Protein AF-A0A161M4D1-F1 (afdb_monomer)

Solvent-accessible surface area (backbone atoms only — not comparable to full-atom values): 10020 Å² total; per-residue (Å²): 112,70,71,62,49,50,63,43,51,52,50,51,54,54,54,71,72,65,72,73,47,71,66,56,51,52,47,50,46,41,59,62,63,59,26,77,65,54,52,56,52,66,80,66,47,68,62,57,56,53,51,36,49,51,47,60,75,40,19,75,87,47,66,46,77,86,70,53,65,68,54,55,55,49,22,67,76,39,44,80,79,20,66,66,41,29,48,51,47,39,41,74,69,45,59,76,88,53,36,88,50,47,93,80,46,84,66,44,51,58,70,55,43,49,52,52,49,39,56,52,46,46,53,50,52,56,48,43,72,72,64,76,41,51,68,61,44,24,77,74,70,70,45,63,62,63,50,48,77,75,66,42,99,57,67,61,60,80,84,42,59,78,78,73,56,73,96,66,134

Foldseek 3Di:
DVVVVVVVVVVVVVVVVPPPPPVNVVVVCCCQVVVVQLVVQLVPDPVLVVVLVVCQVCCVQLVHDRDDSVLSSVCLSCVQPRPPNQSSLQSVQDDSVCSVCSVVDDGDHLVRSLVSVLVVVVVLLVVCVVPVDLVVSCVPPVDHSCCCVFCHNDRPSVPDGSSPDRPHD

pLDDT: mean 82.2, std 15.88, range [48.28, 97.5]

Organism: Triatoma infestans (NCBI:txid30076)

Secondary structure (DSSP, 8-state):
-HHHHHHHHHHHHHHHTS---HHHHHHHHIIIII-TTHHHHHTT-THHHHHHHHHHHHTTTTT-----HHHHHHHHHSTTT-HHHHHHHHHHHS-HHHHTTGGGSPPPPHHHHHHHHHHHHHHHHHHHHHH--HHHHHHHH---TTHHHHH-SS-GGGTS-GGGS-S--

InterPro domains:
  IPR040214 Uncharacterized bromodomain-containing protein 10 [PTHR31095] (21-166)
  IPR056522 Uncharacterized bromodomain-containing protein 10, helical domain [PF23450] (47-168)

Nearest PDB structures (foldseek):
  4wyv-assembly1_G  TM=1.687E-01  e=9.896E+00  Homo sapiens

Sequence (169 aa):
KILQNLGKKERDEYAVLGDISEEELLKWENDVLTGKHVKKQINVIGELADIGFFIKLTHQVLCVKQVTQYEIERMLLMPKESTTLATLMTAFLCPTAMRGSLYLKPLMTYEVWAAILCRKLESWYNAYLKLQNKIQIFLKYGIEPYFWDFVGDQNPLLTSEFHTLPLVK

Mean predicted aligned error: 10.83 Å

Radius of gyration: 19.96 Å; Cα contacts (8 Å, |Δi|>4): 119; chains: 1; bounding box: 59×42×46 Å

Structure (mmCIF, N/CA/C/O backbone):
data_AF-A0A161M4D1-F1
#
_entry.id   AF-A0A161M4D1-F1
#
loop_
_atom_site.group_PDB
_atom_site.id
_atom_site.type_symbol
_atom_site.label_atom_id
_atom_site.label_alt_id
_atom_site.label_comp_id
_atom_site.label_asym_id
_atom_site.label_entity_id
_atom_site.label_seq_id
_atom_site.pdbx_PDB_ins_code
_atom_site.Cartn_x
_atom_site.Cartn_y
_atom_site.Cartn_z
_atom_site.occupancy
_atom_site.B_iso_or_equiv
_atom_site.auth_seq_id
_atom_site.auth_comp_id
_atom_site.auth_asym_id
_atom_site.auth_atom_id
_atom_site.pdbx_PDB_model_num
ATOM 1 N N . LYS A 1 1 ? 43.301 7.885 -24.727 1.00 51.69 1 LYS A N 1
ATOM 2 C CA . LYS A 1 1 ? 43.369 7.061 -23.491 1.00 51.69 1 LYS A CA 1
ATOM 3 C C . LYS A 1 1 ? 42.069 7.110 -22.679 1.00 51.69 1 LYS A C 1
ATOM 5 O O . LYS A 1 1 ? 41.526 6.051 -22.428 1.00 51.69 1 LYS A O 1
ATOM 10 N N . ILE A 1 2 ? 41.507 8.282 -22.353 1.00 51.94 2 ILE A N 1
ATOM 11 C CA . ILE A 1 2 ? 40.258 8.390 -21.558 1.00 51.94 2 ILE A CA 1
ATOM 12 C C . ILE A 1 2 ? 39.028 7.807 -22.292 1.00 51.94 2 ILE A C 1
ATOM 14 O O . ILE A 1 2 ? 38.296 7.009 -21.720 1.00 51.94 2 ILE A O 1
ATOM 18 N N . LEU A 1 3 ? 38.865 8.097 -23.588 1.00 51.62 3 LEU A N 1
ATOM 19 C CA . LEU A 1 3 ? 37.745 7.591 -24.406 1.00 51.62 3 LEU A CA 1
ATOM 20 C C . LEU A 1 3 ? 37.759 6.062 -24.622 1.00 51.62 3 LEU A C 1
ATOM 22 O O . LEU A 1 3 ? 36.709 5.438 -24.709 1.00 51.62 3 LEU A O 1
ATOM 26 N N . GLN A 1 4 ? 38.941 5.437 -24.654 1.00 54.03 4 GLN A N 1
ATOM 27 C CA . GLN A 1 4 ? 39.071 3.974 -24.747 1.00 54.03 4 GLN A CA 1
ATOM 28 C C . GLN A 1 4 ? 38.727 3.268 -23.430 1.00 54.03 4 GLN A C 1
ATOM 30 O O . GLN A 1 4 ? 38.290 2.121 -23.455 1.00 54.03 4 GLN A O 1
ATOM 35 N N . ASN A 1 5 ? 38.907 3.950 -22.296 1.00 51.75 5 ASN A N 1
ATOM 36 C CA . ASN A 1 5 ? 38.563 3.420 -20.980 1.00 51.75 5 ASN A CA 1
ATOM 37 C C . ASN A 1 5 ? 37.055 3.530 -20.704 1.00 51.75 5 ASN A C 1
ATOM 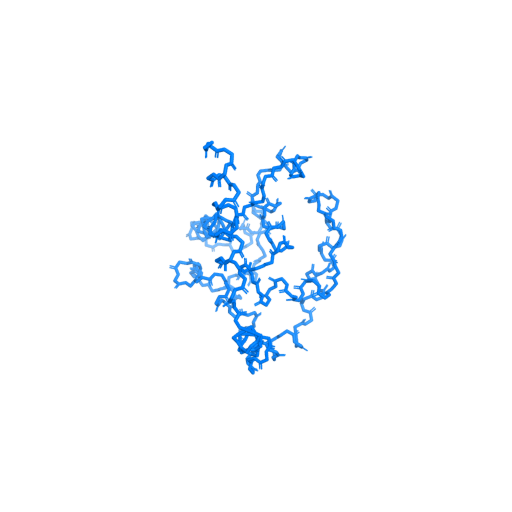39 O O . ASN A 1 5 ? 36.499 2.627 -20.092 1.00 51.75 5 ASN A O 1
ATOM 43 N N . LEU A 1 6 ? 36.387 4.572 -21.216 1.00 50.50 6 LEU A N 1
ATOM 44 C CA . LEU A 1 6 ? 34.923 4.707 -21.176 1.00 50.50 6 LEU A CA 1
ATOM 45 C C . LEU A 1 6 ? 34.230 3.597 -21.980 1.00 50.50 6 LEU A C 1
ATOM 47 O O . LEU A 1 6 ? 33.401 2.884 -21.432 1.00 50.50 6 LEU A O 1
ATOM 51 N N . GLY A 1 7 ? 34.665 3.345 -23.220 1.00 50.72 7 GLY A N 1
ATOM 52 C CA . GLY A 1 7 ? 34.111 2.261 -24.045 1.00 50.72 7 GLY A CA 1
ATOM 53 C C . GLY A 1 7 ? 34.529 0.840 -23.631 1.00 50.72 7 GLY A C 1
ATOM 54 O O . GLY A 1 7 ? 34.052 -0.130 -24.221 1.00 50.72 7 GLY A O 1
ATOM 55 N N . LYS A 1 8 ? 35.455 0.689 -22.675 1.00 54.91 8 LYS A N 1
ATOM 56 C CA . LYS A 1 8 ? 35.714 -0.586 -21.982 1.00 54.91 8 LYS A CA 1
ATOM 57 C C . LYS A 1 8 ? 34.790 -0.735 -20.781 1.00 54.91 8 LYS A C 1
ATOM 59 O O . LYS A 1 8 ? 34.134 -1.754 -20.675 1.00 54.91 8 LYS A O 1
ATOM 64 N N . LYS A 1 9 ? 34.649 0.317 -19.972 1.00 52.41 9 LYS A N 1
ATOM 65 C CA . LYS A 1 9 ? 33.753 0.333 -18.814 1.00 52.41 9 LYS A CA 1
ATOM 66 C C . LYS A 1 9 ? 32.280 0.144 -19.195 1.00 52.41 9 LYS A C 1
ATOM 68 O O . LYS A 1 9 ? 31.600 -0.619 -18.533 1.00 52.41 9 LYS A O 1
ATOM 73 N N . GLU A 1 10 ? 31.820 0.750 -20.292 1.00 50.94 10 GLU A N 1
ATOM 74 C CA . GLU A 1 10 ? 30.469 0.511 -20.821 1.00 50.94 10 GLU A CA 1
ATOM 75 C C . GLU A 1 10 ? 30.307 -0.939 -21.303 1.00 50.94 10 GLU A C 1
ATOM 77 O O . GLU A 1 10 ? 29.317 -1.580 -20.983 1.00 50.94 10 GLU A O 1
ATOM 82 N N . ARG A 1 11 ? 31.295 -1.508 -22.009 1.00 50.94 11 ARG A N 1
ATOM 83 C CA . ARG A 1 11 ? 31.253 -2.921 -22.433 1.00 50.94 11 ARG A CA 1
ATOM 84 C C . ARG A 1 11 ? 31.285 -3.900 -21.262 1.00 50.94 11 ARG A C 1
ATOM 86 O O . ARG A 1 11 ? 30.601 -4.913 -21.327 1.00 50.94 11 ARG A O 1
ATOM 93 N N . ASP A 1 12 ? 32.038 -3.583 -20.217 1.00 52.81 12 ASP A N 1
ATOM 94 C CA . ASP A 1 12 ? 32.114 -4.386 -19.001 1.00 52.81 12 ASP A CA 1
ATOM 95 C C . ASP A 1 12 ? 30.812 -4.258 -18.179 1.00 52.81 12 ASP A C 1
ATOM 97 O O . ASP A 1 12 ? 30.324 -5.254 -17.659 1.00 52.81 12 ASP A O 1
ATOM 101 N N . GLU A 1 13 ? 30.174 -3.079 -18.132 1.00 48.62 13 GLU A N 1
ATOM 102 C CA . GLU A 1 13 ? 28.852 -2.883 -17.504 1.00 48.62 13 GLU A CA 1
ATOM 103 C C . GLU A 1 13 ? 27.721 -3.598 -18.273 1.00 48.62 13 GLU A C 1
ATOM 105 O O . GLU A 1 13 ? 26.861 -4.215 -17.647 1.00 48.62 13 GLU A O 1
ATOM 110 N N . TYR A 1 14 ? 27.744 -3.605 -19.613 1.00 49.41 14 TYR A N 1
ATOM 111 C CA . TYR A 1 14 ? 26.800 -4.391 -20.426 1.00 49.41 14 TYR A CA 1
ATOM 112 C C . TYR A 1 14 ? 27.059 -5.905 -20.350 1.00 49.41 14 TYR A C 1
ATOM 114 O O . TYR A 1 14 ? 26.109 -6.681 -20.422 1.00 49.41 14 TYR A O 1
ATOM 122 N N . ALA A 1 15 ? 28.311 -6.341 -20.173 1.00 48.28 15 ALA A N 1
ATOM 123 C CA . ALA A 1 15 ? 28.644 -7.754 -19.982 1.00 48.28 15 ALA A CA 1
ATOM 124 C C . ALA A 1 15 ? 28.172 -8.285 -18.616 1.00 48.28 15 ALA A C 1
ATOM 126 O O . ALA A 1 15 ? 27.735 -9.426 -18.523 1.00 48.28 15 ALA A O 1
ATOM 127 N N . VAL A 1 16 ? 28.194 -7.452 -17.569 1.00 49.66 16 VAL A N 1
ATOM 128 C CA . VAL A 1 16 ? 27.713 -7.819 -16.222 1.00 49.66 16 VAL A CA 1
ATOM 129 C C . VAL A 1 16 ? 26.179 -7.900 -16.146 1.00 49.66 16 VAL A C 1
ATOM 131 O O . VAL A 1 16 ? 25.645 -8.610 -15.300 1.00 49.66 16 VAL A O 1
ATOM 134 N N . LEU A 1 17 ? 25.458 -7.226 -17.047 1.00 49.25 17 LEU A N 1
ATOM 135 C CA . LEU A 1 17 ? 23.991 -7.278 -17.135 1.00 49.25 17 LEU A CA 1
ATOM 136 C C . LEU A 1 17 ? 23.461 -8.403 -18.045 1.00 49.25 17 LEU A C 1
ATOM 138 O O . LEU A 1 17 ? 22.250 -8.603 -18.109 1.00 49.25 17 LEU A O 1
ATOM 142 N N . GLY A 1 18 ? 24.339 -9.107 -18.767 1.00 51.78 18 GLY A N 1
ATOM 143 C CA . GLY A 1 18 ? 23.965 -9.980 -19.883 1.00 51.78 18 GLY A CA 1
ATOM 144 C C . GLY A 1 18 ? 23.971 -11.486 -19.621 1.00 51.78 18 GLY A C 1
ATOM 145 O O . GLY A 1 18 ? 23.645 -12.220 -20.545 1.00 51.78 18 GLY A O 1
ATOM 146 N N . ASP A 1 19 ? 24.326 -11.954 -18.423 1.00 54.38 19 ASP A N 1
ATOM 147 C CA . ASP A 1 19 ? 24.603 -13.384 -18.189 1.00 54.38 19 ASP A CA 1
ATOM 148 C C . ASP A 1 19 ? 23.723 -13.999 -17.089 1.00 54.38 19 ASP A C 1
ATOM 150 O O . ASP A 1 19 ? 24.158 -14.844 -16.311 1.00 54.38 19 ASP A O 1
ATOM 154 N N . ILE A 1 20 ? 22.454 -13.582 -17.015 1.00 60.28 20 ILE A N 1
ATOM 155 C CA . ILE A 1 20 ? 21.437 -14.451 -16.412 1.00 60.28 20 ILE A CA 1
ATOM 156 C C . ILE A 1 20 ? 21.125 -15.492 -17.478 1.00 60.28 20 ILE A C 1
ATOM 158 O O . ILE A 1 20 ? 20.567 -15.157 -18.527 1.00 60.28 20 ILE A O 1
ATOM 162 N N . SER A 1 21 ? 21.526 -16.738 -17.235 1.00 73.12 21 SER A N 1
ATOM 163 C CA . SER A 1 21 ? 21.250 -17.819 -18.177 1.00 73.12 21 SER A CA 1
ATOM 164 C C . SER A 1 21 ? 19.741 -17.921 -18.422 1.00 73.12 21 SER A C 1
ATOM 166 O O . SER A 1 21 ? 18.935 -17.737 -17.508 1.00 73.12 21 SER A O 1
ATOM 168 N N . GLU A 1 22 ? 19.334 -18.214 -19.658 1.00 71.12 22 GLU A N 1
ATOM 169 C CA . GLU A 1 22 ? 17.917 -18.396 -20.007 1.00 71.12 22 GLU A CA 1
ATOM 170 C C . GLU A 1 22 ? 17.250 -19.438 -19.087 1.00 71.12 22 GLU A C 1
ATOM 172 O O . GLU A 1 22 ? 16.096 -19.286 -18.700 1.00 71.12 22 GLU A O 1
ATOM 177 N N . GLU A 1 23 ? 18.020 -20.433 -18.637 1.00 74.19 23 GLU A N 1
ATOM 178 C CA . GLU A 1 23 ? 17.616 -21.429 -17.644 1.00 74.19 23 GLU A CA 1
ATOM 179 C C . GLU A 1 23 ? 17.381 -20.847 -16.241 1.00 74.19 23 GLU A C 1
ATOM 181 O O . GLU A 1 23 ? 16.412 -21.226 -15.584 1.00 74.19 23 GLU A O 1
ATOM 186 N N . GLU A 1 24 ? 18.215 -19.920 -15.764 1.00 77.50 24 GLU A N 1
ATOM 187 C CA . GLU A 1 24 ? 17.997 -19.225 -14.487 1.00 77.50 24 GLU A CA 1
ATOM 188 C C . GLU A 1 24 ? 16.811 -18.268 -14.551 1.00 77.50 24 GLU A C 1
ATOM 190 O O . GLU A 1 24 ? 16.044 -18.192 -13.589 1.00 77.50 24 GLU A O 1
ATOM 195 N N . LEU A 1 25 ? 16.619 -17.588 -15.684 1.00 74.75 25 LEU A N 1
ATOM 196 C CA . LEU A 1 25 ? 15.457 -16.733 -15.907 1.00 74.75 25 LEU A CA 1
ATOM 197 C C . LEU A 1 25 ? 14.170 -17.564 -15.934 1.00 74.75 25 LEU A C 1
ATOM 199 O O . LEU A 1 25 ? 13.222 -17.231 -15.230 1.00 74.75 25 LEU A O 1
ATOM 203 N N . LEU A 1 26 ? 14.162 -18.680 -16.670 1.00 73.62 26 LEU A N 1
ATOM 204 C CA . LEU A 1 26 ? 13.046 -19.629 -16.718 1.00 73.62 26 LEU A CA 1
ATOM 205 C C . LEU A 1 26 ? 12.778 -20.261 -15.353 1.00 73.62 26 LEU A C 1
ATOM 207 O O . LEU A 1 26 ? 11.622 -20.459 -14.987 1.00 73.62 26 LEU A O 1
ATOM 211 N N . LYS A 1 27 ? 13.822 -20.576 -14.582 1.00 78.06 27 LYS A N 1
ATOM 212 C CA . LYS A 1 27 ? 13.686 -21.119 -13.227 1.00 78.06 27 LYS A CA 1
ATOM 213 C C . LYS A 1 27 ? 13.080 -20.092 -12.279 1.00 78.06 27 LYS A C 1
ATOM 215 O O . LYS A 1 27 ? 12.132 -20.420 -11.575 1.00 78.06 27 LYS A O 1
ATOM 220 N N . TRP A 1 28 ? 13.577 -18.857 -12.300 1.00 74.88 28 TRP A N 1
ATOM 221 C CA . TRP A 1 28 ? 12.993 -17.755 -11.541 1.00 74.88 28 TRP A CA 1
ATOM 222 C C . TRP A 1 28 ? 11.540 -17.503 -11.956 1.00 74.88 28 TRP A C 1
ATOM 224 O O . TRP A 1 28 ? 10.668 -17.386 -11.099 1.00 74.88 28 TRP A O 1
ATOM 234 N N . GLU A 1 29 ? 11.252 -17.493 -13.259 1.00 69.25 29 GLU A N 1
ATOM 235 C CA . GLU A 1 29 ? 9.902 -17.310 -13.791 1.00 69.25 29 GLU A CA 1
ATOM 236 C C . GLU A 1 29 ? 8.973 -18.439 -13.329 1.00 69.25 29 GLU A C 1
ATOM 238 O O . GLU A 1 29 ? 7.849 -18.183 -12.895 1.00 69.25 29 GLU A O 1
ATOM 243 N N . ASN A 1 30 ? 9.447 -19.686 -13.325 1.00 69.44 30 ASN A N 1
ATOM 244 C CA . ASN A 1 30 ? 8.696 -20.809 -12.776 1.00 69.44 30 ASN A CA 1
ATOM 245 C C . ASN A 1 30 ? 8.462 -20.633 -11.270 1.00 69.44 30 ASN A C 1
ATOM 247 O O . ASN A 1 30 ? 7.325 -20.753 -10.814 1.00 69.44 30 ASN A O 1
ATOM 251 N N . ASP A 1 31 ? 9.495 -20.316 -10.496 1.00 69.50 31 ASP A N 1
ATOM 252 C CA . ASP A 1 31 ? 9.401 -20.198 -9.039 1.00 69.50 31 ASP A CA 1
ATOM 253 C C . ASP A 1 31 ? 8.466 -19.046 -8.618 1.00 69.50 31 ASP A C 1
ATOM 255 O O . ASP A 1 31 ? 7.674 -19.200 -7.683 1.00 69.50 31 ASP A O 1
ATOM 259 N N . VAL A 1 32 ? 8.483 -17.927 -9.351 1.00 66.31 32 VAL A N 1
ATOM 260 C CA . VAL A 1 32 ? 7.696 -16.717 -9.058 1.00 66.31 32 VAL A CA 1
ATOM 261 C C . VAL A 1 32 ? 6.296 -16.753 -9.681 1.00 66.31 32 VAL A C 1
ATOM 263 O O . VAL A 1 32 ? 5.313 -16.496 -8.984 1.00 66.31 32 VAL A O 1
ATOM 266 N N . LEU A 1 33 ? 6.162 -17.088 -10.971 1.00 63.41 33 LEU A N 1
ATOM 267 C CA . LEU A 1 33 ? 4.877 -17.048 -11.693 1.00 63.41 33 LEU A CA 1
ATOM 268 C C . LEU A 1 33 ? 4.101 -18.368 -11.630 1.00 63.41 33 LEU A C 1
ATOM 270 O O . LEU A 1 33 ? 2.866 -18.367 -11.681 1.00 63.41 33 LEU A O 1
ATOM 274 N N . THR A 1 34 ? 4.791 -19.508 -11.541 1.00 56.53 34 THR A N 1
ATOM 275 C CA . THR A 1 34 ? 4.143 -20.833 -11.475 1.00 56.53 34 THR A CA 1
ATOM 276 C C . THR A 1 34 ? 4.180 -21.476 -10.097 1.00 56.53 34 THR A C 1
ATOM 278 O O . THR A 1 34 ? 3.534 -22.511 -9.899 1.00 56.53 34 THR A O 1
ATOM 281 N N . GLY A 1 35 ? 4.847 -20.839 -9.127 1.00 59.38 35 GLY A N 1
ATOM 282 C CA . GLY A 1 35 ? 4.765 -21.199 -7.721 1.00 59.38 35 GLY A CA 1
ATOM 283 C C . GLY A 1 35 ? 3.305 -21.450 -7.338 1.00 59.38 35 GLY A C 1
ATOM 284 O O . GLY A 1 35 ? 2.448 -20.569 -7.451 1.00 59.38 35 GLY A O 1
ATOM 285 N N . LYS A 1 36 ? 2.998 -22.687 -6.920 1.00 51.81 36 LYS A N 1
ATOM 286 C CA . LYS A 1 36 ? 1.621 -23.197 -6.729 1.00 51.81 36 LYS A CA 1
ATOM 287 C C . LYS A 1 36 ? 0.745 -22.312 -5.830 1.00 51.81 36 LYS A C 1
ATOM 289 O O . LYS A 1 36 ? -0.480 -22.380 -5.921 1.00 51.81 36 LYS A O 1
ATOM 294 N N . HIS A 1 37 ? 1.364 -21.509 -4.967 1.00 53.94 37 HIS A N 1
ATOM 295 C CA . HIS A 1 37 ? 0.696 -20.585 -4.057 1.00 53.94 37 HIS A CA 1
ATOM 296 C C . HIS A 1 37 ? 0.266 -19.290 -4.752 1.00 53.94 37 HIS A C 1
ATOM 298 O O . HIS A 1 37 ? -0.883 -18.884 -4.627 1.00 53.94 37 HIS A O 1
ATOM 304 N N . VAL A 1 38 ? 1.141 -18.692 -5.555 1.00 55.25 38 VAL A N 1
ATOM 305 C CA . VAL A 1 38 ? 0.938 -17.371 -6.157 1.00 55.25 38 VAL A CA 1
ATOM 306 C C . VAL A 1 38 ? -0.130 -17.418 -7.261 1.00 55.25 38 VAL A C 1
ATOM 308 O O . VAL A 1 38 ? -1.062 -16.612 -7.283 1.00 55.25 38 VAL A O 1
ATOM 311 N N . LYS A 1 39 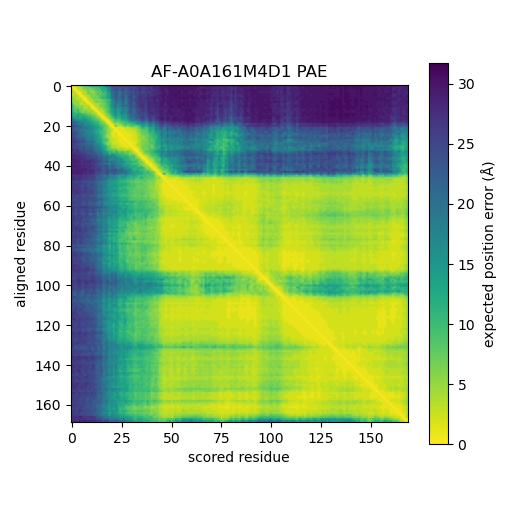? -0.090 -18.457 -8.106 1.00 51.34 39 LYS A N 1
ATOM 312 C CA . LYS A 1 39 ? -1.075 -18.679 -9.182 1.00 51.34 39 LYS A CA 1
ATOM 313 C C . LYS A 1 39 ? -2.484 -19.010 -8.661 1.00 51.34 39 LYS A C 1
ATOM 315 O O . LYS A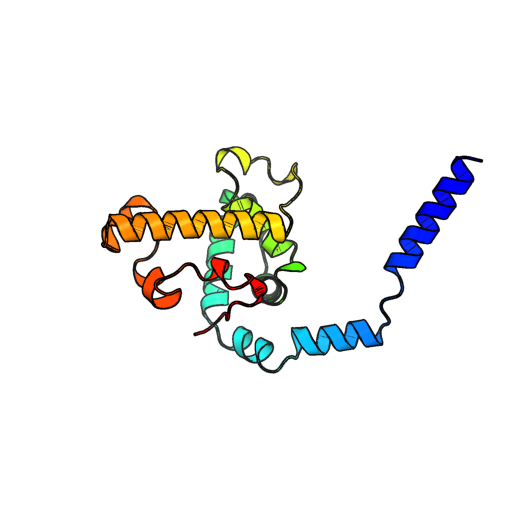 1 39 ? -3.461 -18.799 -9.375 1.00 51.34 39 LYS A O 1
ATOM 320 N N . LYS A 1 40 ? -2.613 -19.523 -7.430 1.00 53.75 40 LYS A N 1
ATOM 321 C CA . LYS A 1 40 ? -3.915 -19.750 -6.772 1.00 53.75 40 LYS A CA 1
ATOM 322 C C . LYS A 1 40 ? -4.485 -18.493 -6.123 1.00 53.75 40 LYS A C 1
ATOM 324 O O . LYS A 1 40 ? -5.698 -18.398 -6.022 1.00 53.75 40 LYS A O 1
ATOM 329 N N . GLN A 1 41 ? -3.641 -17.555 -5.696 1.00 55.50 41 GLN A N 1
ATOM 330 C CA . GLN A 1 41 ? -4.106 -16.320 -5.065 1.00 55.50 41 GLN A CA 1
ATOM 331 C C . GLN A 1 41 ? -4.686 -15.361 -6.108 1.00 55.50 41 GLN A C 1
ATOM 333 O O . GLN A 1 41 ? -5.806 -14.906 -5.951 1.00 55.50 41 GLN A O 1
ATOM 338 N N . ILE A 1 42 ? -4.002 -15.129 -7.230 1.00 55.94 42 ILE A N 1
ATOM 339 C CA . ILE A 1 42 ? -4.466 -14.133 -8.215 1.00 55.94 42 ILE A CA 1
ATOM 340 C C . ILE A 1 42 ? -5.697 -14.575 -9.008 1.00 55.94 42 ILE A C 1
ATOM 342 O O . ILE A 1 42 ? -6.583 -13.765 -9.255 1.00 55.94 42 ILE A O 1
ATOM 346 N N . ASN A 1 43 ? -5.812 -15.863 -9.341 1.00 54.47 43 ASN A N 1
ATOM 347 C CA . ASN A 1 43 ? -6.954 -16.379 -10.106 1.00 54.47 43 ASN A CA 1
ATOM 348 C C . ASN A 1 43 ? -8.283 -16.412 -9.317 1.00 54.47 43 ASN A C 1
ATOM 350 O O . ASN A 1 43 ? -9.295 -16.833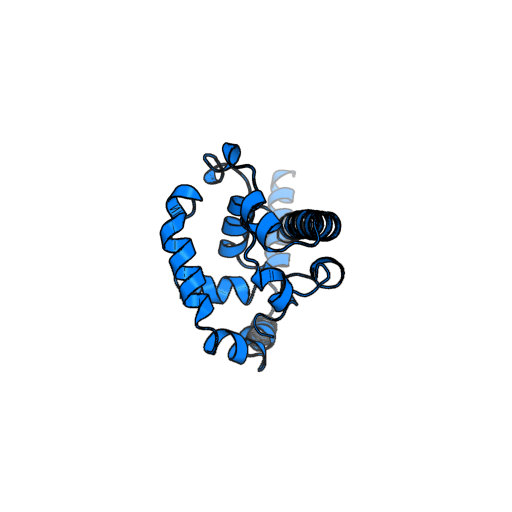 -9.872 1.00 54.47 43 ASN A O 1
ATOM 354 N N . VAL A 1 44 ? -8.292 -16.029 -8.033 1.00 56.16 44 VAL A N 1
ATOM 355 C CA . VAL A 1 44 ? -9.445 -16.207 -7.128 1.00 56.16 44 VAL A CA 1
ATOM 356 C C . VAL A 1 44 ? -9.963 -14.886 -6.537 1.00 56.16 44 VAL A C 1
ATOM 358 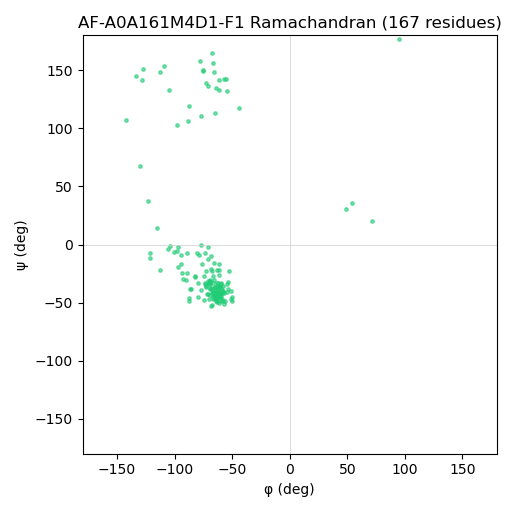O O . VAL A 1 44 ? -11.059 -14.861 -5.986 1.00 56.16 44 VAL A O 1
ATOM 361 N N . ILE A 1 45 ? -9.236 -13.776 -6.681 1.00 68.19 45 ILE A N 1
ATOM 362 C CA . ILE A 1 45 ? -9.557 -12.519 -5.987 1.00 68.19 45 ILE A CA 1
ATOM 363 C C . ILE A 1 45 ? -10.344 -11.595 -6.925 1.00 68.19 45 ILE A C 1
ATOM 365 O O . ILE A 1 45 ? -9.772 -10.943 -7.802 1.00 68.19 45 ILE A O 1
ATOM 369 N N . GLY A 1 46 ? -11.662 -11.515 -6.726 1.00 75.69 46 GLY A N 1
ATOM 370 C CA . GLY A 1 46 ? -12.516 -10.537 -7.415 1.00 75.69 46 GLY A CA 1
ATOM 371 C C . GLY A 1 46 ? -12.123 -9.092 -7.086 1.00 75.69 46 GLY A C 1
ATOM 372 O O . GLY A 1 46 ? -12.253 -8.200 -7.921 1.00 75.69 46 GLY A O 1
ATOM 373 N N . GLU A 1 47 ? -11.519 -8.880 -5.921 1.00 84.19 47 GLU A N 1
ATOM 374 C CA . GLU A 1 47 ? -11.057 -7.590 -5.420 1.00 84.19 47 GLU A CA 1
ATOM 375 C C . GLU A 1 47 ? -9.950 -6.980 -6.298 1.00 84.19 47 GLU A C 1
ATOM 377 O O . GLU A 1 47 ? -9.777 -5.762 -6.311 1.00 84.19 47 GLU A O 1
ATOM 382 N N . LEU A 1 48 ? -9.225 -7.778 -7.098 1.00 86.56 48 LEU A N 1
ATOM 383 C CA . LEU A 1 48 ? -8.273 -7.242 -8.080 1.00 86.56 48 LEU A CA 1
ATOM 384 C C . LEU A 1 48 ? -8.983 -6.475 -9.198 1.00 86.56 48 LEU A C 1
ATOM 386 O O . LEU A 1 48 ? -8.436 -5.495 -9.710 1.00 86.56 48 LEU A O 1
ATOM 390 N N . ALA A 1 49 ? -10.194 -6.887 -9.580 1.00 88.69 49 ALA A N 1
ATOM 391 C CA . ALA A 1 49 ? -11.010 -6.141 -10.533 1.00 88.69 49 ALA A CA 1
ATOM 392 C C . ALA A 1 49 ? -11.502 -4.826 -9.915 1.00 88.69 49 ALA A C 1
ATOM 394 O O . ALA A 1 49 ? -11.471 -3.792 -10.584 1.00 88.69 49 ALA A O 1
ATOM 395 N N . ASP A 1 50 ? -11.867 -4.835 -8.631 1.00 89.88 50 ASP A N 1
ATOM 396 C CA . ASP A 1 50 ? -12.273 -3.629 -7.902 1.00 89.88 50 ASP A CA 1
ATOM 397 C C . ASP A 1 50 ? -11.113 -2.638 -7.747 1.00 89.88 50 ASP A C 1
ATOM 399 O O . ASP A 1 50 ? -11.283 -1.439 -7.985 1.00 89.88 50 ASP A O 1
ATOM 403 N N . ILE A 1 51 ? -9.906 -3.127 -7.438 1.00 91.06 51 ILE A N 1
ATOM 404 C CA . ILE A 1 51 ? -8.679 -2.317 -7.428 1.00 91.06 51 ILE A CA 1
ATOM 405 C C . ILE A 1 51 ? -8.441 -1.717 -8.816 1.00 91.06 51 ILE A C 1
ATOM 407 O O . ILE A 1 51 ? -8.231 -0.508 -8.937 1.00 91.06 51 ILE A O 1
ATOM 411 N N . GLY A 1 52 ? -8.512 -2.528 -9.875 1.00 92.88 52 GLY A N 1
ATOM 412 C CA . GLY A 1 52 ? -8.353 -2.049 -11.249 1.00 92.88 52 GLY A CA 1
ATOM 413 C C . GLY A 1 52 ? -9.384 -0.982 -11.620 1.00 92.88 52 GLY A C 1
ATOM 414 O O . GLY A 1 52 ? -9.038 0.052 -12.200 1.00 92.88 52 GLY A O 1
ATOM 415 N N . PHE A 1 53 ? -10.640 -1.174 -11.220 1.00 94.06 53 PHE A N 1
ATOM 416 C CA . PHE A 1 53 ? -11.714 -0.210 -11.435 1.00 94.06 53 PHE A CA 1
ATOM 417 C C . PHE A 1 53 ? -11.483 1.097 -10.667 1.00 94.06 53 PHE A C 1
ATOM 419 O O . PHE A 1 53 ? -11.600 2.180 -11.246 1.00 94.06 53 PHE A O 1
ATOM 426 N N . PHE A 1 54 ? -11.067 1.023 -9.401 1.00 94.12 54 PHE A N 1
ATOM 427 C CA . PHE A 1 54 ? -10.700 2.193 -8.603 1.00 94.12 54 PHE A CA 1
ATOM 428 C C . PHE A 1 54 ? -9.555 2.989 -9.243 1.00 94.12 54 PHE A C 1
ATOM 430 O O . PHE A 1 54 ? -9.652 4.213 -9.391 1.00 94.12 54 PHE A O 1
ATOM 437 N N . ILE A 1 55 ? -8.486 2.316 -9.681 1.00 94.81 55 ILE A N 1
ATOM 438 C CA . ILE A 1 55 ? -7.363 2.968 -10.372 1.00 94.81 55 ILE A CA 1
ATOM 439 C C . ILE A 1 55 ? -7.835 3.613 -11.676 1.00 94.81 55 ILE A C 1
ATOM 441 O O . ILE A 1 55 ? -7.480 4.758 -11.961 1.00 94.81 55 ILE A O 1
ATOM 445 N N . LYS A 1 56 ? -8.703 2.942 -12.440 1.00 94.44 56 LYS A N 1
ATOM 446 C CA . LYS A 1 56 ? -9.291 3.506 -13.662 1.00 94.44 56 LYS A CA 1
ATOM 447 C C . LYS A 1 56 ? -10.075 4.790 -13.387 1.00 94.44 56 LYS A C 1
ATOM 449 O O . LYS A 1 56 ? -9.935 5.746 -14.147 1.00 94.44 56 LYS A O 1
ATOM 454 N N . LEU A 1 57 ? -10.860 4.851 -12.313 1.00 95.38 57 LEU A N 1
ATOM 455 C CA . LEU A 1 57 ? -11.611 6.057 -11.945 1.00 95.38 57 LEU A CA 1
ATOM 456 C C . LEU A 1 57 ? -10.709 7.195 -11.449 1.00 95.38 57 LEU A C 1
ATOM 458 O O . LEU A 1 57 ? -11.008 8.364 -11.676 1.00 95.38 57 LEU A O 1
ATOM 462 N N . THR A 1 58 ? -9.595 6.868 -10.794 1.00 92.88 58 THR A N 1
ATOM 463 C CA . THR A 1 58 ? -8.739 7.852 -10.111 1.00 92.88 58 THR A CA 1
ATOM 464 C C . THR A 1 58 ? -7.488 8.261 -10.889 1.00 92.88 58 THR A C 1
ATOM 466 O O . THR A 1 58 ? -6.810 9.204 -10.477 1.00 92.88 58 THR A O 1
ATOM 469 N N . HIS A 1 59 ? -7.190 7.628 -12.031 1.00 90.81 59 HIS A N 1
ATOM 470 C CA . HIS A 1 59 ? -5.928 7.817 -12.762 1.00 90.81 59 HIS A CA 1
ATOM 471 C C . HIS A 1 59 ? -5.595 9.285 -13.080 1.00 90.81 59 HIS A C 1
ATOM 473 O O . HIS A 1 59 ? -4.442 9.694 -12.953 1.00 90.81 59 HIS A O 1
ATOM 479 N N . GLN A 1 60 ? -6.599 10.101 -13.424 1.00 89.88 60 GLN A N 1
ATOM 480 C CA . GLN A 1 60 ? -6.410 11.529 -13.707 1.00 89.88 60 GLN A CA 1
ATOM 481 C C . GLN A 1 60 ? -5.975 12.312 -12.465 1.00 89.88 60 GLN A C 1
ATOM 483 O O . GLN A 1 60 ? -5.043 13.106 -12.534 1.00 89.88 60 GLN A O 1
ATOM 488 N N . VAL A 1 61 ? -6.610 12.055 -11.317 1.00 89.19 61 VAL A N 1
ATOM 489 C CA . VAL A 1 61 ? -6.297 12.718 -10.036 1.00 89.19 61 VAL A CA 1
ATOM 490 C C . VAL A 1 61 ? -4.934 12.274 -9.501 1.00 89.19 61 VAL A C 1
ATOM 492 O O . VAL A 1 61 ? -4.225 13.044 -8.852 1.00 89.19 61 VAL A O 1
ATOM 495 N N . LEU A 1 62 ? -4.560 11.025 -9.776 1.00 87.50 62 LEU A N 1
ATOM 496 C CA . LEU A 1 62 ? -3.255 10.471 -9.430 1.00 87.50 62 LEU A CA 1
ATOM 497 C C . LEU A 1 62 ? -2.154 10.868 -10.425 1.00 87.50 62 LEU A C 1
ATOM 499 O O . LEU A 1 62 ? -0.985 10.607 -10.150 1.00 87.50 62 LEU A O 1
ATOM 503 N N . CYS A 1 63 ? -2.503 11.513 -11.544 1.00 87.88 63 CYS A N 1
ATOM 504 C CA . CYS A 1 63 ? -1.595 11.830 -12.648 1.00 87.88 63 CYS A CA 1
ATOM 505 C C . CYS A 1 63 ? -0.846 10.595 -13.187 1.00 87.88 63 CYS A C 1
ATOM 507 O O . CYS A 1 63 ? 0.323 10.687 -13.565 1.00 87.88 63 CYS A O 1
ATOM 509 N N . VAL A 1 64 ? -1.507 9.433 -13.216 1.00 87.62 64 VAL A N 1
ATOM 510 C CA . VAL A 1 64 ? -0.942 8.173 -13.723 1.00 87.62 64 VAL A CA 1
ATOM 511 C C . VAL A 1 64 ? -1.600 7.772 -15.039 1.00 87.62 64 VAL A C 1
ATOM 513 O O . VAL A 1 64 ? -2.740 8.136 -15.333 1.00 87.62 64 VAL A O 1
ATOM 516 N N . LYS A 1 65 ? -0.871 7.008 -15.855 1.00 89.12 65 LYS A N 1
ATOM 517 C CA . LYS A 1 65 ? -1.430 6.413 -17.074 1.00 89.12 65 LYS A CA 1
ATOM 518 C C . LYS A 1 65 ? -2.491 5.376 -16.705 1.00 89.12 65 LYS A C 1
ATOM 520 O O . LYS A 1 65 ? -2.464 4.811 -15.614 1.00 89.12 65 LYS A O 1
ATOM 525 N N . GLN A 1 66 ? -3.413 5.118 -17.628 1.00 90.12 66 GLN A N 1
ATOM 526 C CA . GLN A 1 66 ? -4.367 4.028 -17.455 1.00 90.12 66 GLN A CA 1
ATOM 527 C C . GLN A 1 66 ? -3.619 2.696 -17.362 1.00 90.12 66 GLN A C 1
ATOM 529 O O . GLN A 1 66 ? -2.729 2.421 -18.167 1.00 90.12 66 GLN A O 1
ATOM 534 N N . VAL A 1 67 ? -3.992 1.898 -16.366 1.00 92.56 67 VAL A N 1
ATOM 535 C CA . VAL A 1 67 ? -3.410 0.585 -16.085 1.00 92.56 67 VAL A CA 1
ATOM 536 C C . VAL A 1 67 ? -4.405 -0.476 -16.546 1.00 92.56 67 VAL A C 1
ATOM 538 O O . VAL A 1 67 ? -5.604 -0.353 -16.291 1.00 92.56 67 VAL A O 1
ATOM 541 N N . THR A 1 68 ? -3.933 -1.487 -17.272 1.00 92.06 68 THR A N 1
ATOM 542 C CA . THR A 1 68 ? -4.781 -2.604 -17.710 1.00 92.06 68 THR A CA 1
ATOM 543 C C . THR A 1 68 ? -5.006 -3.579 -16.557 1.00 92.06 68 THR A C 1
ATOM 545 O O . THR A 1 68 ? -4.200 -3.643 -15.634 1.00 92.06 68 THR A O 1
ATOM 548 N N . GLN A 1 69 ? -6.070 -4.382 -16.617 1.00 88.38 69 GLN A N 1
ATOM 549 C CA . GLN A 1 69 ? -6.334 -5.381 -15.576 1.00 88.38 69 GLN A CA 1
ATOM 550 C C . GLN A 1 69 ? -5.173 -6.378 -15.414 1.00 88.38 69 GLN A C 1
ATOM 552 O O . GLN A 1 69 ? -4.761 -6.672 -14.298 1.00 88.38 69 GLN A O 1
ATOM 557 N N . TYR A 1 70 ? -4.581 -6.816 -16.528 1.00 88.50 70 TYR A N 1
ATOM 558 C CA . TYR A 1 70 ? -3.396 -7.675 -16.519 1.00 88.50 70 TYR A CA 1
ATOM 559 C C . TYR A 1 70 ? -2.220 -7.051 -15.748 1.00 88.50 70 TYR A C 1
ATOM 561 O O . TYR A 1 70 ? -1.547 -7.723 -14.968 1.00 88.50 70 TYR A O 1
ATOM 569 N N . GLU A 1 71 ? -1.990 -5.746 -15.915 1.00 91.62 71 GLU A N 1
ATOM 570 C CA . GLU A 1 71 ? -0.931 -5.043 -15.188 1.00 91.62 71 GLU A CA 1
ATOM 571 C C . GLU A 1 71 ? -1.237 -4.908 -13.688 1.00 91.62 71 GLU A C 1
ATOM 573 O O . GLU A 1 71 ? -0.308 -4.945 -12.882 1.00 91.62 71 GLU A O 1
ATOM 578 N N . ILE A 1 72 ? -2.513 -4.810 -13.291 1.00 91.25 72 ILE A N 1
ATOM 579 C CA . ILE A 1 72 ? -2.936 -4.810 -11.875 1.00 91.25 72 ILE A CA 1
ATOM 580 C C . ILE A 1 72 ? -2.605 -6.143 -11.196 1.00 91.25 72 ILE A C 1
ATOM 582 O O . ILE A 1 72 ? -2.137 -6.166 -10.059 1.00 91.25 72 ILE A O 1
ATOM 586 N N . GLU A 1 73 ? -2.806 -7.257 -11.891 1.00 87.25 73 GLU A N 1
ATOM 587 C CA . GLU A 1 73 ? -2.440 -8.578 -11.380 1.00 87.25 73 GLU A CA 1
ATOM 588 C C . GLU A 1 73 ? -0.914 -8.705 -11.287 1.00 87.25 73 GLU A C 1
ATOM 590 O O . GLU A 1 73 ? -0.360 -8.985 -10.221 1.00 87.25 73 GLU A O 1
ATOM 595 N N . ARG A 1 74 ? -0.212 -8.397 -12.385 1.00 87.31 74 ARG A N 1
ATOM 596 C CA . ARG A 1 74 ? 1.251 -8.497 -12.476 1.00 87.31 74 ARG A CA 1
ATOM 597 C C . ARG A 1 74 ? 1.971 -7.643 -11.434 1.00 87.31 74 ARG A C 1
ATOM 599 O O . ARG A 1 74 ? 2.986 -8.074 -10.886 1.00 87.31 74 ARG A O 1
ATOM 606 N N . MET A 1 75 ? 1.473 -6.439 -11.154 1.00 91.62 75 MET A N 1
ATOM 607 C CA . MET A 1 75 ? 2.145 -5.515 -10.241 1.00 91.62 75 MET A CA 1
ATOM 608 C C . MET A 1 75 ? 2.168 -6.007 -8.789 1.00 91.62 75 MET A C 1
ATOM 610 O O . MET A 1 75 ? 3.090 -5.662 -8.054 1.00 91.62 75 MET A O 1
ATOM 614 N N . LEU A 1 76 ? 1.189 -6.823 -8.387 1.00 87.81 76 LEU A N 1
ATOM 615 C CA . LEU A 1 76 ? 1.126 -7.423 -7.053 1.00 87.81 76 LEU A CA 1
ATOM 616 C C . LEU A 1 76 ? 1.859 -8.769 -6.981 1.00 87.81 76 LEU A C 1
ATOM 618 O O . LEU A 1 76 ? 2.342 -9.123 -5.910 1.00 87.81 76 LEU A O 1
ATOM 622 N N . LEU A 1 77 ? 2.007 -9.479 -8.108 1.00 84.50 77 LEU A N 1
ATOM 623 C CA . LEU A 1 77 ? 2.847 -10.686 -8.209 1.00 84.50 77 LEU A CA 1
ATOM 624 C C . LEU A 1 77 ? 4.325 -10.392 -7.998 1.00 84.50 77 LEU A C 1
ATOM 626 O O . LEU A 1 77 ? 5.029 -11.154 -7.344 1.00 84.50 77 LEU A O 1
ATOM 630 N N . MET A 1 78 ? 4.800 -9.294 -8.587 1.00 86.94 78 MET A N 1
ATOM 631 C CA . MET A 1 78 ? 6.215 -8.927 -8.582 1.00 86.94 78 MET A CA 1
ATOM 632 C C . MET A 1 78 ? 6.396 -7.470 -8.137 1.00 86.94 78 MET A C 1
ATOM 634 O O . MET A 1 78 ? 6.810 -6.629 -8.939 1.00 86.94 78 MET A O 1
ATOM 638 N N . PRO A 1 79 ? 6.109 -7.136 -6.863 1.00 91.06 79 PRO A N 1
ATOM 639 C CA . PRO A 1 79 ? 6.122 -5.749 -6.394 1.00 91.06 79 PRO A CA 1
ATOM 640 C C . PRO A 1 79 ? 7.474 -5.045 -6.541 1.00 91.06 79 PRO A C 1
ATOM 642 O O . PRO A 1 79 ? 7.505 -3.838 -6.773 1.00 91.06 79 PRO A O 1
ATOM 645 N N . LYS A 1 80 ? 8.581 -5.790 -6.409 1.00 92.50 80 LYS A N 1
ATOM 646 C CA . LYS A 1 80 ? 9.953 -5.270 -6.546 1.00 92.50 80 LYS A CA 1
ATOM 647 C C . LYS A 1 80 ? 10.268 -4.836 -7.981 1.00 92.50 80 LYS A C 1
ATOM 649 O O . LYS A 1 80 ? 10.869 -3.788 -8.180 1.00 92.50 80 LYS A O 1
ATOM 654 N N . GLU A 1 81 ? 9.757 -5.582 -8.959 1.00 90.25 81 GLU A N 1
ATOM 655 C CA . GLU A 1 81 ? 10.044 -5.385 -10.387 1.00 90.25 81 GLU A CA 1
ATOM 656 C C . GLU A 1 81 ? 8.967 -4.565 -11.118 1.00 90.25 81 GLU A C 1
ATOM 658 O O . GLU A 1 81 ? 9.067 -4.291 -12.316 1.00 90.25 81 GLU A O 1
ATOM 663 N N . SER A 1 82 ? 7.895 -4.170 -10.427 1.00 93.62 82 SER A N 1
ATOM 664 C CA . SER A 1 82 ? 6.768 -3.492 -11.063 1.00 93.62 82 SER A CA 1
ATOM 665 C C . SER A 1 82 ? 6.941 -1.976 -11.110 1.00 93.62 82 SER A C 1
ATOM 667 O O . SER A 1 82 ? 6.709 -1.260 -10.132 1.00 93.62 82 SER A O 1
ATOM 669 N N . THR A 1 83 ? 7.231 -1.449 -12.303 1.00 93.44 83 THR A N 1
ATOM 670 C CA . THR A 1 83 ? 7.189 0.002 -12.559 1.00 93.44 83 THR A CA 1
ATOM 671 C C . THR A 1 83 ? 5.780 0.577 -12.384 1.00 93.44 83 THR A C 1
ATOM 673 O O . THR A 1 83 ? 5.624 1.715 -11.933 1.00 93.44 83 THR A O 1
ATOM 676 N N . THR A 1 84 ? 4.745 -0.208 -12.699 1.00 94.38 84 THR A N 1
ATOM 677 C CA . THR A 1 84 ? 3.339 0.158 -12.481 1.00 94.38 84 THR A CA 1
ATOM 678 C C . THR A 1 84 ? 3.065 0.374 -10.992 1.00 94.38 84 THR A C 1
ATOM 680 O O . THR A 1 84 ? 2.583 1.446 -10.613 1.00 94.38 84 THR A O 1
ATOM 683 N N . LEU A 1 85 ? 3.458 -0.576 -10.131 1.00 95.56 85 LEU A N 1
ATOM 684 C CA . LEU A 1 85 ? 3.314 -0.417 -8.683 1.00 95.56 85 LEU A CA 1
ATOM 685 C C . LEU A 1 85 ? 4.152 0.754 -8.173 1.00 95.56 85 LEU A C 1
ATOM 687 O O . LEU A 1 85 ? 3.636 1.585 -7.435 1.00 95.56 85 LEU A O 1
ATOM 691 N N . ALA A 1 86 ? 5.412 0.874 -8.601 1.00 95.25 86 ALA A N 1
ATOM 692 C CA . ALA A 1 86 ? 6.279 1.977 -8.187 1.00 95.25 86 ALA A CA 1
ATOM 693 C C . ALA A 1 86 ? 5.671 3.347 -8.536 1.00 95.25 86 ALA A C 1
ATOM 695 O O . ALA A 1 86 ? 5.707 4.273 -7.723 1.00 95.25 86 ALA A O 1
ATOM 696 N N . THR A 1 87 ? 5.045 3.468 -9.711 1.00 94.06 87 THR A N 1
ATOM 697 C CA . THR A 1 87 ? 4.340 4.684 -10.147 1.00 94.06 87 THR A CA 1
ATOM 698 C C . THR A 1 87 ? 3.155 4.992 -9.235 1.00 94.06 87 THR A C 1
ATOM 700 O O . THR A 1 87 ? 3.036 6.115 -8.738 1.00 94.06 87 THR A O 1
ATOM 703 N N . LEU A 1 88 ? 2.308 3.996 -8.960 1.00 94.56 88 LEU A N 1
ATOM 704 C CA . LEU A 1 88 ? 1.150 4.145 -8.075 1.00 94.56 88 LEU A CA 1
ATOM 705 C C . LEU A 1 88 ? 1.566 4.490 -6.643 1.00 94.56 88 LEU A C 1
ATOM 707 O O . LEU A 1 88 ? 1.035 5.434 -6.061 1.00 94.56 88 LEU A O 1
ATOM 711 N N . MET A 1 89 ? 2.558 3.795 -6.087 1.00 95.69 89 MET A N 1
ATOM 712 C CA . MET A 1 89 ? 3.053 4.051 -4.732 1.00 95.69 89 MET A CA 1
ATOM 713 C C . MET A 1 89 ? 3.680 5.436 -4.620 1.00 95.69 89 MET A C 1
ATOM 715 O O . MET A 1 89 ? 3.406 6.160 -3.662 1.00 95.69 89 MET A O 1
ATOM 719 N N . THR A 1 90 ? 4.429 5.865 -5.636 1.00 94.06 90 THR A N 1
ATOM 720 C CA . THR A 1 90 ? 4.962 7.231 -5.694 1.00 94.06 90 THR A CA 1
ATOM 721 C C . THR A 1 90 ? 3.823 8.259 -5.709 1.00 94.06 90 THR A C 1
ATOM 723 O O . THR A 1 90 ? 3.887 9.247 -4.976 1.00 94.06 90 THR A O 1
ATOM 726 N N . ALA A 1 91 ? 2.739 8.021 -6.458 1.00 92.69 91 ALA A N 1
ATOM 727 C CA . ALA A 1 91 ? 1.572 8.910 -6.499 1.00 92.69 91 ALA A CA 1
ATOM 728 C C . ALA A 1 91 ? 0.790 8.948 -5.169 1.00 92.69 91 ALA A C 1
ATOM 730 O O . ALA A 1 91 ? 0.388 10.025 -4.714 1.00 92.69 91 ALA A O 1
ATOM 731 N N . PHE A 1 92 ? 0.597 7.796 -4.519 1.00 92.81 92 PHE A N 1
ATOM 732 C CA . PHE A 1 92 ? -0.146 7.677 -3.258 1.00 92.81 92 PHE A CA 1
ATOM 733 C C . PHE A 1 92 ? 0.608 8.215 -2.041 1.00 92.81 92 PHE A C 1
ATOM 735 O O . PHE A 1 92 ? -0.013 8.713 -1.093 1.00 92.81 92 PHE A O 1
ATOM 742 N N . LEU A 1 93 ? 1.935 8.087 -2.035 1.00 93.31 93 LEU A N 1
ATOM 743 C CA . LEU A 1 93 ? 2.771 8.428 -0.886 1.00 93.31 93 LEU A CA 1
ATOM 744 C C . LEU A 1 93 ? 3.388 9.823 -0.989 1.00 93.31 93 LEU A C 1
ATOM 746 O O . LEU A 1 93 ? 3.761 10.385 0.042 1.00 93.31 93 LEU A O 1
ATOM 750 N N . CYS A 1 94 ? 3.463 10.421 -2.182 1.00 89.38 94 CYS A N 1
ATOM 751 C CA . CYS A 1 94 ? 3.891 11.810 -2.291 1.00 89.38 94 CYS A CA 1
ATOM 752 C C . CYS A 1 94 ? 2.785 12.793 -1.843 1.00 89.38 94 CYS A C 1
ATOM 754 O O . CYS A 1 94 ? 1.583 12.519 -1.983 1.00 89.38 94 CYS A O 1
ATOM 756 N N . PRO A 1 95 ? 3.167 13.969 -1.309 1.00 84.69 95 PRO A N 1
ATOM 757 C CA . PRO A 1 95 ? 2.219 15.033 -1.003 1.00 84.69 95 PRO A CA 1
ATOM 758 C C . PRO A 1 95 ? 1.395 15.429 -2.232 1.00 84.69 95 PRO A C 1
ATOM 760 O O . PRO A 1 95 ? 1.934 15.539 -3.333 1.00 84.69 95 PRO A O 1
ATOM 763 N N . THR A 1 96 ? 0.105 15.729 -2.044 1.00 80.81 96 THR A N 1
ATOM 764 C CA . THR A 1 96 ? -0.817 16.094 -3.138 1.00 80.81 96 THR A CA 1
ATOM 765 C C . THR A 1 96 ? -0.268 17.212 -4.030 1.00 80.81 96 THR A C 1
ATOM 767 O O . THR A 1 96 ? -0.364 17.118 -5.250 1.00 80.81 96 THR A O 1
ATOM 770 N N . ALA A 1 97 ? 0.387 18.221 -3.442 1.00 80.44 97 ALA A N 1
ATOM 771 C CA . ALA A 1 97 ? 0.991 19.339 -4.172 1.00 80.44 97 ALA A CA 1
ATOM 772 C C . ALA A 1 97 ? 2.103 18.922 -5.156 1.00 80.44 97 ALA A C 1
ATOM 774 O O . ALA A 1 97 ? 2.406 19.655 -6.091 1.00 80.44 97 ALA A O 1
ATOM 775 N N . MET A 1 98 ? 2.719 17.752 -4.964 1.00 79.44 98 MET A N 1
ATOM 776 C CA . MET A 1 98 ? 3.826 17.268 -5.794 1.00 79.44 98 MET A CA 1
ATOM 777 C C . MET A 1 98 ? 3.365 16.359 -6.943 1.00 79.44 98 MET A C 1
ATOM 779 O O . MET A 1 98 ? 4.119 16.197 -7.906 1.00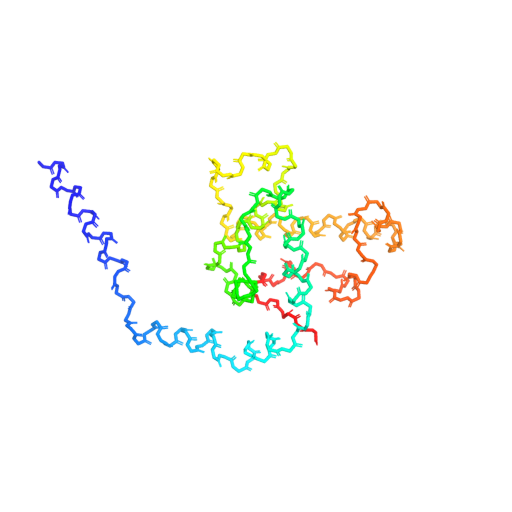 79.44 98 MET A O 1
ATOM 783 N N . ARG A 1 99 ? 2.132 15.825 -6.896 1.00 81.38 99 ARG A N 1
ATOM 784 C CA . ARG A 1 99 ? 1.603 14.865 -7.889 1.00 81.38 99 ARG A CA 1
ATOM 785 C C . ARG A 1 99 ? 1.552 15.420 -9.309 1.00 81.38 99 ARG A C 1
ATOM 787 O O . ARG A 1 99 ? 1.855 14.704 -10.253 1.00 81.38 99 ARG A O 1
ATOM 794 N N . GLY A 1 100 ? 1.248 16.708 -9.471 1.00 75.69 100 GLY A N 1
ATOM 795 C CA . GLY A 1 100 ? 1.193 17.355 -10.787 1.00 75.69 100 GLY A CA 1
ATOM 796 C C . GLY A 1 100 ? 2.522 17.349 -11.552 1.00 75.69 100 GLY A C 1
ATOM 797 O O . GLY A 1 100 ? 2.518 17.539 -12.756 1.00 75.69 100 GLY A O 1
ATOM 798 N N . SER A 1 101 ? 3.647 17.096 -10.875 1.00 77.56 101 SER A N 1
ATOM 799 C CA . SER A 1 101 ? 4.990 17.038 -11.472 1.00 77.56 101 SER A CA 1
ATOM 800 C C . SER A 1 101 ? 5.621 15.645 -11.401 1.00 77.56 101 SER A C 1
ATOM 802 O O . SER A 1 101 ? 6.825 15.514 -11.610 1.00 77.56 101 SER A O 1
ATOM 804 N N . LEU A 1 102 ? 4.837 14.601 -11.094 1.00 78.25 102 LEU A N 1
ATOM 805 C CA . LEU A 1 102 ? 5.363 13.242 -10.908 1.00 78.25 102 LEU A CA 1
ATOM 806 C C . LEU A 1 102 ? 6.102 12.737 -12.151 1.00 78.25 102 LEU A C 1
ATOM 808 O O . LEU A 1 102 ? 7.134 12.094 -12.026 1.00 78.25 102 LEU A O 1
ATOM 812 N N . TYR A 1 103 ? 5.619 13.104 -13.341 1.00 73.69 103 TYR A N 1
ATOM 813 C CA . TYR A 1 103 ? 6.228 12.739 -14.623 1.00 73.69 103 TYR A CA 1
ATOM 814 C C . TYR A 1 103 ? 7.622 13.350 -14.851 1.00 73.69 103 TYR A C 1
ATOM 816 O O . TYR A 1 103 ? 8.340 12.903 -15.740 1.00 73.69 103 TYR A O 1
ATOM 824 N N . LEU A 1 104 ? 8.007 14.367 -14.071 1.00 78.62 104 LEU A N 1
ATOM 825 C CA . LEU A 1 104 ? 9.330 15.003 -14.116 1.00 78.62 104 LEU A CA 1
ATOM 826 C C . LEU A 1 104 ? 10.280 14.471 -13.040 1.00 78.62 104 LEU A C 1
ATOM 828 O O . LEU A 1 104 ? 11.438 14.884 -12.994 1.00 78.62 104 LEU A O 1
ATOM 832 N N . LYS A 1 105 ? 9.798 13.613 -12.135 1.00 81.31 105 LYS A N 1
ATOM 833 C CA . LYS A 1 105 ? 10.567 13.125 -10.990 1.00 81.31 105 LYS A CA 1
ATOM 834 C C . LYS A 1 105 ? 10.865 11.637 -11.128 1.00 81.31 105 LYS A C 1
ATOM 836 O O . LYS A 1 105 ? 10.052 10.902 -11.685 1.00 81.31 105 LYS A O 1
ATOM 841 N N . PRO A 1 106 ? 12.008 11.177 -10.595 1.00 87.25 106 PRO A N 1
ATOM 842 C CA . PRO A 1 106 ? 12.257 9.751 -10.491 1.00 87.25 106 PRO A CA 1
ATOM 843 C C . PRO A 1 106 ? 11.194 9.101 -9.599 1.00 87.25 106 PRO A C 1
ATOM 845 O O . PRO A 1 106 ? 10.774 9.676 -8.589 1.00 87.25 106 PRO A O 1
ATOM 848 N N . LEU A 1 107 ? 10.767 7.900 -9.985 1.00 92.00 107 LEU A N 1
ATOM 849 C CA . LEU A 1 107 ? 9.893 7.069 -9.163 1.00 92.00 107 LEU A CA 1
ATOM 850 C C . LEU A 1 107 ? 10.634 6.632 -7.894 1.00 92.00 107 LEU A C 1
ATOM 852 O O . LEU A 1 107 ? 11.853 6.450 -7.909 1.00 92.00 107 LEU A O 1
ATOM 856 N N . MET A 1 108 ? 9.904 6.453 -6.794 1.00 94.88 108 MET A N 1
ATOM 857 C CA . MET A 1 108 ? 10.469 5.846 -5.588 1.00 94.88 108 MET A CA 1
ATOM 858 C C . MET A 1 108 ? 10.872 4.397 -5.888 1.00 94.88 108 MET A C 1
ATOM 860 O O . MET A 1 108 ? 10.087 3.654 -6.481 1.00 94.88 108 MET A O 1
ATOM 864 N N . THR A 1 109 ? 12.064 3.986 -5.448 1.00 95.56 109 THR A N 1
ATOM 865 C CA . THR A 1 109 ? 12.457 2.568 -5.477 1.00 95.56 109 THR A CA 1
ATOM 866 C C . THR A 1 109 ? 11.605 1.762 -4.500 1.00 95.56 109 THR A C 1
ATOM 868 O O . THR A 1 109 ? 10.952 2.339 -3.619 1.00 95.56 109 THR A O 1
ATOM 871 N N . TYR A 1 110 ? 11.625 0.434 -4.642 1.00 96.44 110 TYR A N 1
ATOM 872 C CA . TYR A 1 110 ? 10.893 -0.483 -3.769 1.00 96.44 110 TYR A CA 1
ATOM 873 C C . TYR A 1 110 ? 11.142 -0.201 -2.284 1.00 96.44 110 TYR A C 1
ATOM 875 O O . TYR A 1 110 ? 10.204 -0.019 -1.510 1.00 96.44 110 TYR A O 1
ATOM 883 N N . GLU A 1 111 ? 12.406 -0.061 -1.902 1.00 96.25 111 GLU A N 1
ATOM 884 C CA . GLU A 1 111 ? 12.842 0.154 -0.522 1.00 96.25 111 GLU A CA 1
ATOM 885 C C . GLU A 1 111 ? 12.313 1.485 0.018 1.00 96.25 111 GLU A C 1
ATOM 887 O O . GLU A 1 111 ? 11.841 1.567 1.154 1.00 96.25 111 GLU A O 1
ATOM 892 N N . VAL A 1 112 ? 12.352 2.532 -0.813 1.00 96.56 112 VAL A N 1
ATOM 893 C CA . VAL A 1 112 ? 11.919 3.878 -0.430 1.00 96.56 112 VAL A CA 1
ATOM 894 C C . VAL A 1 112 ? 10.413 3.917 -0.212 1.00 96.56 112 VAL A C 1
ATOM 896 O O . VAL A 1 112 ? 9.963 4.366 0.847 1.00 96.56 112 VAL A O 1
ATOM 899 N N . TRP A 1 113 ? 9.615 3.454 -1.180 1.00 97.12 113 TRP A N 1
ATOM 900 C CA . TRP A 1 113 ? 8.163 3.515 -1.018 1.00 97.12 113 TRP A CA 1
ATOM 901 C C . TRP A 1 113 ? 7.677 2.549 0.063 1.00 97.12 113 TRP A C 1
ATOM 903 O O . TRP A 1 113 ? 6.755 2.904 0.797 1.00 97.12 113 TRP A O 1
ATOM 913 N N . ALA A 1 114 ? 8.305 1.379 0.228 1.00 97.44 114 ALA A N 1
ATOM 914 C CA . ALA A 1 114 ? 7.928 0.416 1.263 1.00 97.44 114 ALA A CA 1
ATOM 915 C C . ALA A 1 114 ? 8.195 0.971 2.669 1.00 97.44 114 ALA A C 1
ATOM 917 O O . ALA A 1 114 ? 7.337 0.865 3.547 1.00 97.44 114 ALA A O 1
ATOM 918 N N . ALA A 1 115 ? 9.329 1.647 2.874 1.00 97.50 115 ALA A N 1
ATOM 919 C CA . ALA A 1 115 ? 9.632 2.307 4.142 1.00 97.50 115 ALA A CA 1
ATOM 920 C C . ALA A 1 115 ? 8.641 3.441 4.454 1.00 97.50 115 ALA A C 1
ATOM 922 O O . ALA A 1 115 ? 8.170 3.568 5.587 1.00 97.50 115 ALA A O 1
ATOM 923 N N . ILE A 1 116 ? 8.282 4.259 3.458 1.00 97.44 116 ILE A N 1
ATOM 924 C CA . ILE A 1 116 ? 7.292 5.335 3.637 1.00 97.44 116 ILE A CA 1
ATOM 925 C C . ILE A 1 116 ? 5.905 4.752 3.933 1.00 97.44 116 ILE A C 1
ATOM 927 O O . ILE A 1 116 ? 5.214 5.249 4.825 1.00 97.44 116 ILE A O 1
ATOM 931 N N . LEU A 1 117 ? 5.508 3.690 3.226 1.00 97.25 117 LEU A N 1
ATOM 932 C CA . LEU A 1 117 ? 4.264 2.968 3.477 1.00 97.25 117 LEU A CA 1
ATOM 933 C C . LEU A 1 117 ? 4.224 2.440 4.914 1.00 97.25 117 LEU A C 1
ATOM 935 O O . LEU A 1 117 ? 3.252 2.697 5.619 1.00 97.25 117 LEU A O 1
ATOM 939 N N . CYS A 1 118 ? 5.291 1.778 5.368 1.00 97.50 118 CYS A N 1
ATOM 940 C CA . CYS A 1 118 ? 5.393 1.250 6.726 1.00 97.50 118 CYS A CA 1
ATOM 941 C C . CYS A 1 118 ? 5.192 2.354 7.777 1.00 97.50 118 CYS A C 1
ATOM 943 O O . CYS A 1 118 ? 4.322 2.229 8.638 1.00 97.50 118 CYS A O 1
ATOM 945 N N . ARG A 1 119 ? 5.883 3.493 7.640 1.00 97.00 119 ARG A N 1
ATOM 946 C CA . ARG A 1 119 ? 5.726 4.650 8.547 1.00 97.00 119 ARG A CA 1
ATOM 947 C C . ARG A 1 119 ? 4.317 5.248 8.506 1.00 97.00 119 ARG A C 1
ATOM 949 O O . ARG A 1 119 ? 3.798 5.702 9.527 1.00 97.00 119 ARG A O 1
ATOM 956 N N . LYS A 1 120 ? 3.675 5.259 7.332 1.00 95.38 120 LYS A N 1
ATOM 957 C CA . LYS A 1 120 ? 2.286 5.717 7.185 1.00 95.38 120 LYS A CA 1
ATOM 958 C C . LYS A 1 120 ? 1.321 4.779 7.909 1.00 95.38 120 LYS A C 1
ATOM 960 O O . LYS A 1 120 ? 0.481 5.278 8.657 1.00 95.38 120 LYS A O 1
ATOM 965 N N . LEU A 1 121 ? 1.480 3.461 7.765 1.00 95.69 121 LEU A N 1
ATOM 966 C CA . LEU A 1 121 ? 0.690 2.479 8.513 1.00 95.69 121 LEU A CA 1
ATOM 967 C C . LEU A 1 121 ? 0.909 2.630 10.019 1.00 95.69 121 LEU A C 1
ATOM 969 O O . LEU A 1 121 ? -0.068 2.722 10.753 1.00 95.69 121 LEU A O 1
ATOM 973 N N . GLU A 1 122 ? 2.150 2.758 10.496 1.00 96.44 122 GLU A N 1
ATOM 974 C CA . GLU A 1 122 ? 2.410 3.013 11.922 1.00 96.44 122 GLU A CA 1
ATOM 975 C C . GLU A 1 122 ? 1.654 4.241 12.442 1.00 96.44 122 GLU A C 1
ATOM 977 O O . GLU A 1 122 ? 1.108 4.215 13.544 1.00 96.44 122 GLU A O 1
ATOM 982 N N . SER A 1 123 ? 1.577 5.324 11.660 1.00 95.31 123 SER A N 1
ATOM 983 C CA . SER A 1 123 ? 0.805 6.510 12.051 1.00 95.31 123 SER A CA 1
ATOM 984 C C . SER A 1 123 ? -0.689 6.208 12.224 1.00 95.31 123 SER A C 1
ATOM 986 O O . SER A 1 123 ? -1.323 6.744 13.136 1.00 95.31 123 SER A O 1
ATOM 988 N N . TRP A 1 124 ? -1.237 5.309 11.400 1.00 95.75 124 TRP A N 1
ATOM 989 C CA . TRP A 1 124 ? -2.623 4.855 11.487 1.00 95.75 124 TRP A CA 1
ATOM 990 C C . TRP A 1 124 ? -2.846 3.986 12.723 1.00 95.75 124 TRP A C 1
ATOM 992 O O . TRP A 1 124 ? -3.776 4.257 13.481 1.00 95.75 124 TRP A O 1
ATOM 1002 N N . TYR A 1 125 ? -1.966 3.013 12.979 1.00 96.19 125 TYR A N 1
ATOM 1003 C CA . TYR A 1 125 ? -2.020 2.177 14.184 1.00 96.19 125 TYR A CA 1
ATOM 1004 C C . TYR A 1 125 ? -1.890 3.024 15.454 1.00 96.19 125 TYR A C 1
ATOM 1006 O O . TYR A 1 125 ? -2.700 2.896 16.365 1.00 96.19 125 TYR A O 1
ATOM 1014 N N . ASN A 1 126 ? -0.958 3.977 15.495 1.00 95.75 126 ASN A N 1
ATOM 1015 C CA . ASN A 1 126 ? -0.812 4.902 16.620 1.00 95.75 126 ASN A CA 1
ATOM 1016 C C . ASN A 1 126 ? -2.059 5.773 16.839 1.00 95.75 126 ASN A C 1
ATOM 1018 O O . ASN A 1 126 ? -2.405 6.087 17.979 1.00 95.75 126 ASN A O 1
ATOM 1022 N N . ALA A 1 127 ? -2.739 6.187 15.768 1.00 95.12 127 ALA A N 1
ATOM 1023 C CA . ALA A 1 127 ? -4.000 6.912 15.879 1.00 95.12 127 ALA A CA 1
ATOM 1024 C C . ALA A 1 127 ? -5.129 6.009 16.397 1.00 95.12 127 ALA A C 1
ATOM 1026 O O . ALA A 1 127 ? -5.881 6.432 17.278 1.00 95.12 127 ALA A O 1
ATOM 1027 N N . TYR A 1 128 ? -5.224 4.775 15.894 1.00 95.19 128 TYR A N 1
ATOM 1028 C CA . TYR A 1 128 ? -6.205 3.789 16.343 1.00 95.19 128 TYR A CA 1
ATOM 1029 C C . TYR A 1 128 ? -6.005 3.435 17.817 1.00 95.19 128 TYR A C 1
ATOM 1031 O O . TYR A 1 128 ? -6.968 3.469 18.574 1.00 95.19 128 TYR A O 1
ATOM 1039 N N . LEU A 1 129 ? -4.760 3.241 18.261 1.00 93.62 129 LEU A N 1
ATOM 1040 C CA . LEU A 1 129 ? -4.436 2.971 19.662 1.00 93.62 129 LEU A CA 1
ATOM 1041 C C . LEU A 1 129 ? -4.873 4.098 20.607 1.00 93.62 129 LEU A C 1
ATOM 1043 O O . LEU A 1 129 ? -5.277 3.825 21.736 1.00 93.62 129 LEU A O 1
ATOM 1047 N N . LYS A 1 130 ? -4.811 5.354 20.149 1.00 93.56 130 LYS A N 1
ATOM 1048 C CA . LYS A 1 130 ? -5.224 6.531 20.930 1.00 93.56 130 LYS A CA 1
ATOM 1049 C C . LYS A 1 130 ? -6.739 6.710 20.992 1.00 93.56 130 LYS A C 1
ATOM 1051 O O . LYS A 1 130 ? -7.246 7.140 22.020 1.00 93.56 130 LYS A O 1
ATOM 1056 N N . LEU A 1 131 ? -7.445 6.451 19.891 1.00 93.25 131 LEU A N 1
ATOM 1057 C CA . LEU A 1 131 ? -8.889 6.697 19.794 1.00 93.25 131 LEU A CA 1
ATOM 1058 C C . LEU A 1 131 ? -9.735 5.477 20.169 1.00 93.25 131 LEU A C 1
ATOM 1060 O O . LEU A 1 131 ? -10.862 5.651 20.620 1.00 93.25 131 LEU A O 1
ATOM 1064 N N . GLN A 1 132 ? -9.217 4.264 19.949 1.00 91.25 132 GLN A N 1
ATOM 1065 C CA . GLN A 1 132 ? -9.900 2.979 20.161 1.00 91.25 132 GLN A CA 1
ATOM 1066 C C . GLN A 1 132 ? -11.302 2.929 19.526 1.00 91.25 132 GLN A C 1
ATOM 1068 O O . GLN A 1 132 ? -12.221 2.286 20.025 1.00 91.25 132 GLN A O 1
ATOM 1073 N N . ASN A 1 133 ? -11.490 3.653 18.418 1.00 93.75 133 ASN A N 1
ATOM 1074 C CA . ASN A 1 133 ? -12.778 3.792 17.753 1.00 93.75 133 ASN A CA 1
ATOM 1075 C C . ASN A 1 133 ? -12.592 3.813 16.232 1.00 93.75 133 ASN A C 1
ATOM 1077 O O . ASN A 1 133 ? -12.132 4.802 15.655 1.00 93.75 133 ASN A O 1
ATOM 1081 N N . LYS A 1 134 ? -12.988 2.710 15.585 1.00 93.94 134 LYS A N 1
ATOM 1082 C CA . LYS A 1 134 ? -12.868 2.507 14.133 1.00 93.94 134 LYS A CA 1
ATOM 1083 C C . LYS A 1 134 ? -13.626 3.574 13.325 1.00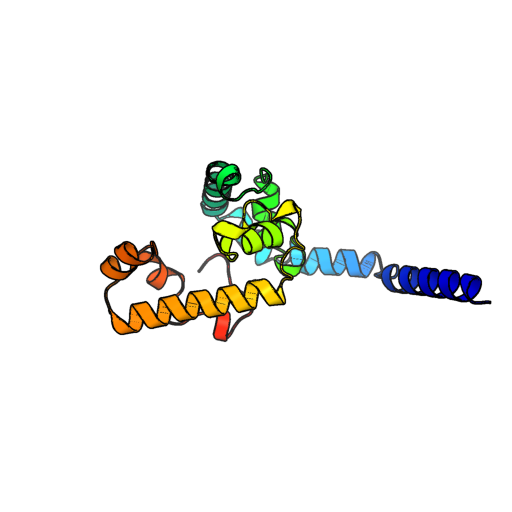 93.94 134 LYS A C 1
ATOM 1085 O O . LYS A 1 134 ? -13.115 4.046 12.315 1.00 93.94 134 LYS A O 1
ATOM 1090 N N . ILE A 1 135 ? -14.794 4.019 13.798 1.00 95.31 135 ILE A N 1
ATOM 1091 C CA . ILE A 1 135 ? -15.619 5.027 13.109 1.00 95.31 135 ILE A CA 1
ATOM 1092 C C . ILE A 1 135 ? -14.973 6.412 13.167 1.00 95.31 135 ILE A C 1
ATOM 1094 O O . ILE A 1 135 ? -14.922 7.116 12.162 1.00 95.31 135 ILE A O 1
ATOM 1098 N N . GLN A 1 136 ? -14.422 6.808 14.317 1.00 95.38 136 GLN A N 1
ATOM 1099 C CA . GLN A 1 136 ? -13.710 8.087 14.415 1.00 95.38 136 GLN A CA 1
ATOM 1100 C C . GLN A 1 136 ? -12.451 8.109 13.542 1.00 95.38 136 GLN A C 1
ATOM 1102 O O . GLN A 1 136 ? -12.133 9.134 12.939 1.00 95.38 136 GLN A O 1
ATOM 1107 N N . ILE A 1 137 ? -11.750 6.977 13.444 1.00 95.75 137 ILE A N 1
ATOM 1108 C CA . ILE A 1 137 ? -10.604 6.824 12.545 1.00 95.75 137 ILE A CA 1
ATOM 1109 C C . ILE A 1 137 ? -11.025 6.960 11.080 1.00 95.75 137 ILE A C 1
ATOM 1111 O O . ILE A 1 137 ? -10.376 7.705 10.345 1.00 95.75 137 ILE A O 1
ATOM 1115 N N . PHE A 1 138 ? -12.124 6.321 10.676 1.00 95.88 138 PHE A N 1
ATOM 1116 C CA . PHE A 1 138 ? -12.691 6.473 9.337 1.00 95.88 138 PHE A CA 1
ATOM 1117 C C . PHE A 1 138 ? -13.023 7.935 9.023 1.00 95.88 138 PHE A C 1
ATOM 1119 O O . PHE A 1 138 ? -12.545 8.473 8.030 1.00 95.88 138 PHE A O 1
ATOM 1126 N N . LEU A 1 139 ? -13.755 8.622 9.904 1.00 95.88 139 LEU A N 1
ATOM 1127 C CA . LEU A 1 139 ? -14.134 10.023 9.687 1.00 95.88 139 LEU A CA 1
ATOM 1128 C C . LEU A 1 139 ? -12.924 10.964 9.595 1.00 95.88 139 LEU A C 1
ATOM 1130 O O . LEU A 1 139 ? -12.965 11.953 8.867 1.00 95.88 139 LEU A O 1
ATOM 1134 N N . LYS A 1 140 ? -11.848 10.673 10.334 1.00 94.31 140 LYS A N 1
ATOM 1135 C CA . LYS A 1 140 ? -10.660 11.534 10.389 1.00 94.31 140 LYS A CA 1
ATOM 1136 C C . LYS A 1 140 ? -9.645 11.256 9.280 1.00 94.31 140 LYS A C 1
ATOM 1138 O O . LYS A 1 140 ? -9.014 12.193 8.797 1.00 94.31 140 LYS A O 1
ATOM 1143 N N . TYR A 1 141 ? -9.444 9.991 8.919 1.00 92.06 141 TYR A N 1
ATOM 1144 C CA . TYR A 1 141 ? -8.362 9.561 8.024 1.00 92.06 141 TYR A CA 1
ATOM 1145 C C . TYR A 1 141 ? -8.846 8.837 6.762 1.00 92.06 141 TYR A C 1
ATOM 1147 O O . TYR A 1 141 ? -8.029 8.561 5.888 1.00 92.06 141 TYR A O 1
ATOM 1155 N N . GLY A 1 142 ? -10.140 8.526 6.655 1.00 93.81 142 GLY A N 1
ATOM 1156 C CA . GLY A 1 142 ? -10.713 7.769 5.539 1.00 93.81 142 GLY A CA 1
ATOM 1157 C C . GLY A 1 142 ? -10.332 6.287 5.531 1.00 93.81 142 GLY A C 1
ATOM 1158 O O . GLY A 1 142 ? -10.367 5.660 4.479 1.00 93.81 142 GLY A O 1
ATOM 1159 N N . ILE A 1 143 ? -9.913 5.732 6.673 1.00 94.69 143 ILE A N 1
ATOM 1160 C CA . ILE A 1 143 ? -9.520 4.321 6.784 1.00 94.69 143 ILE A CA 1
ATOM 1161 C C . ILE A 1 143 ? -10.765 3.494 7.090 1.00 94.69 143 ILE A C 1
ATOM 1163 O O . ILE A 1 143 ? -11.399 3.705 8.123 1.00 94.69 143 ILE A O 1
ATOM 1167 N N . GLU A 1 144 ? -11.091 2.559 6.202 1.00 94.00 144 GLU A N 1
ATOM 1168 C CA . GLU A 1 144 ? -12.262 1.688 6.320 1.00 94.00 144 GLU A CA 1
ATOM 1169 C C . GLU A 1 144 ? -12.280 0.937 7.668 1.00 94.00 144 GLU A C 1
ATOM 1171 O O . GLU A 1 144 ? -11.262 0.346 8.038 1.00 94.00 144 GLU A O 1
ATOM 1176 N N . PRO A 1 145 ? -13.400 0.905 8.418 1.00 94.50 145 PRO A N 1
ATOM 1177 C CA . PRO A 1 145 ? -13.469 0.218 9.710 1.00 94.50 145 PRO A CA 1
ATOM 1178 C C . PRO A 1 145 ? -13.045 -1.257 9.676 1.00 94.50 145 PRO A C 1
ATOM 1180 O O . PRO A 1 145 ? -12.432 -1.729 10.636 1.00 94.50 145 PRO A O 1
ATOM 1183 N N . TYR A 1 146 ? -13.312 -1.961 8.572 1.00 92.12 146 TYR A N 1
ATOM 1184 C CA . TYR A 1 146 ? -12.915 -3.360 8.376 1.00 92.12 146 TYR A CA 1
ATOM 1185 C C . TYR A 1 146 ? -11.408 -3.559 8.164 1.00 92.12 146 TYR A C 1
ATOM 1187 O O . TYR A 1 146 ? -10.926 -4.686 8.268 1.00 92.12 146 TYR A O 1
ATOM 1195 N N . PHE A 1 147 ? -10.636 -2.493 7.920 1.00 92.88 147 PHE A N 1
ATOM 1196 C CA . PHE A 1 147 ? -9.184 -2.565 7.723 1.00 92.88 147 PHE A CA 1
ATOM 1197 C C . PHE A 1 147 ? -8.490 -3.366 8.830 1.00 92.88 147 PHE A C 1
ATOM 1199 O O . PHE A 1 147 ? -7.678 -4.237 8.543 1.00 92.88 147 PHE A O 1
ATOM 1206 N N . TRP A 1 148 ? -8.842 -3.118 10.091 1.00 91.81 148 TRP A N 1
ATOM 1207 C CA . TRP A 1 148 ? -8.208 -3.766 11.244 1.00 91.81 148 TRP A CA 1
ATOM 1208 C C . TRP A 1 148 ? -8.544 -5.259 11.334 1.00 91.81 148 TRP A C 1
ATOM 1210 O O . TRP A 1 148 ? -7.711 -6.051 11.760 1.00 91.81 148 TRP A O 1
ATOM 1220 N N . ASP A 1 149 ? -9.725 -5.661 10.861 1.00 90.44 149 ASP A N 1
ATOM 1221 C CA . ASP A 1 149 ? -10.148 -7.064 10.848 1.00 90.44 149 ASP A CA 1
ATOM 1222 C C . ASP A 1 149 ? -9.401 -7.847 9.748 1.00 90.44 149 ASP A C 1
ATOM 1224 O O . ASP A 1 149 ? -9.008 -9.003 9.935 1.00 90.44 149 ASP A O 1
ATOM 1228 N N . PHE A 1 150 ? -9.108 -7.193 8.618 1.00 86.75 150 PHE A N 1
ATOM 1229 C CA . PHE A 1 150 ? -8.368 -7.782 7.498 1.00 86.75 150 PHE A CA 1
ATOM 1230 C C . PHE A 1 150 ? -6.848 -7.697 7.634 1.00 86.75 150 PHE A C 1
ATOM 1232 O O . PHE A 1 150 ? -6.175 -8.662 7.301 1.00 86.75 150 PHE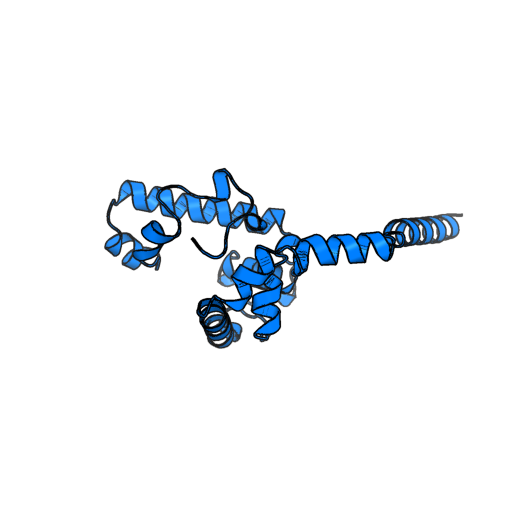 A O 1
ATOM 1239 N N . VAL A 1 151 ? -6.286 -6.616 8.159 1.00 89.19 151 VAL A N 1
ATOM 1240 C CA . VAL A 1 151 ? -4.825 -6.436 8.261 1.00 89.19 151 VAL A CA 1
ATOM 1241 C C . VAL A 1 151 ? -4.290 -6.896 9.621 1.00 89.19 151 VAL A C 1
ATOM 1243 O O . VAL A 1 151 ? -3.150 -7.342 9.718 1.00 89.19 151 VAL A O 1
ATOM 1246 N N . GLY A 1 152 ? -5.140 -6.903 10.650 1.00 91.12 152 GLY A N 1
ATOM 1247 C CA . GLY A 1 152 ? -4.796 -7.290 12.015 1.00 91.12 152 GLY A CA 1
ATOM 1248 C C . GLY A 1 152 ? -4.434 -6.102 12.908 1.00 91.12 152 GLY A C 1
ATOM 1249 O O . GLY A 1 152 ? -4.366 -4.951 12.471 1.00 91.12 152 GLY A O 1
ATOM 1250 N N . ASP A 1 153 ? -4.177 -6.404 14.181 1.00 90.56 153 ASP A N 1
ATOM 1251 C CA . ASP A 1 153 ? -3.996 -5.409 15.249 1.00 90.56 153 ASP A CA 1
ATOM 1252 C C . ASP A 1 153 ? -2.614 -4.746 15.273 1.00 90.56 153 ASP A C 1
ATOM 1254 O O . ASP A 1 153 ? -2.402 -3.780 16.007 1.00 90.56 153 ASP A O 1
ATOM 1258 N N . GLN A 1 154 ? -1.669 -5.243 14.474 1.00 92.62 154 GLN A N 1
ATOM 1259 C CA . GLN A 1 154 ? -0.308 -4.722 14.369 1.00 92.62 154 GLN A CA 1
ATOM 1260 C C . GLN A 1 154 ? 0.047 -4.448 12.914 1.00 92.62 154 GLN A C 1
ATOM 1262 O O . GLN A 1 154 ? -0.437 -5.129 12.014 1.00 92.62 154 GLN A O 1
ATOM 1267 N N . ASN A 1 155 ? 0.929 -3.475 12.689 1.00 95.19 155 ASN A N 1
ATOM 1268 C CA . ASN A 1 155 ? 1.422 -3.165 11.354 1.00 95.19 155 ASN A CA 1
ATOM 1269 C C . ASN A 1 155 ? 2.237 -4.353 10.795 1.00 95.19 155 ASN A C 1
ATOM 1271 O O . ASN A 1 155 ? 3.330 -4.618 11.305 1.00 95.19 155 ASN A O 1
ATOM 1275 N N . PRO A 1 156 ? 1.768 -5.041 9.734 1.00 94.50 156 PRO A N 1
ATOM 1276 C CA . PRO A 1 156 ? 2.447 -6.227 9.207 1.00 94.50 156 PRO A CA 1
ATOM 1277 C C . PRO A 1 156 ? 3.800 -5.894 8.561 1.00 94.50 156 PRO A C 1
ATOM 1279 O O . PRO A 1 156 ? 4.676 -6.750 8.474 1.00 94.50 156 PRO A O 1
ATOM 1282 N N . LEU A 1 157 ? 4.006 -4.635 8.159 1.00 95.94 157 LEU A N 1
ATOM 1283 C CA . LEU A 1 157 ? 5.244 -4.171 7.529 1.00 95.94 157 LEU A CA 1
ATOM 1284 C C . LEU A 1 157 ? 6.397 -3.950 8.521 1.00 95.94 157 LEU A C 1
ATOM 1286 O O . LEU A 1 157 ? 7.484 -3.551 8.108 1.00 95.94 157 LEU A O 1
ATOM 1290 N N . LEU A 1 158 ? 6.173 -4.178 9.820 1.00 95.25 158 LEU A N 1
ATOM 1291 C CA . LEU A 1 158 ? 7.241 -4.175 10.826 1.00 95.25 158 LEU A CA 1
ATOM 1292 C C . LEU A 1 158 ? 7.998 -5.499 10.881 1.00 95.25 158 LEU A C 1
ATOM 1294 O O . LEU A 1 158 ? 9.161 -5.521 11.272 1.00 95.25 158 LEU A O 1
ATOM 1298 N N . THR A 1 159 ? 7.339 -6.596 10.512 1.00 93.00 159 THR A N 1
ATOM 1299 C CA . THR A 1 159 ? 7.902 -7.949 10.600 1.00 93.00 159 THR A CA 1
ATOM 1300 C C . THR A 1 159 ? 8.135 -8.580 9.236 1.00 93.00 159 THR A C 1
ATOM 1302 O O . THR A 1 159 ? 8.941 -9.499 9.132 1.00 93.00 159 THR A O 1
ATOM 1305 N N . SER A 1 160 ? 7.436 -8.107 8.202 1.00 93.94 160 SER A N 1
ATOM 1306 C CA . SER A 1 160 ? 7.430 -8.715 6.872 1.00 93.94 160 SER A CA 1
ATOM 1307 C C . SER A 1 160 ? 7.608 -7.658 5.786 1.00 93.94 160 SER A C 1
ATOM 1309 O O . SER A 1 160 ? 7.102 -6.541 5.888 1.00 93.94 160 SER A O 1
ATOM 1311 N N . GLU A 1 161 ? 8.302 -8.011 4.707 1.00 93.75 161 GLU A N 1
ATOM 1312 C CA . GLU A 1 161 ? 8.395 -7.146 3.532 1.00 93.75 161 GLU A CA 1
ATOM 1313 C C . GLU A 1 161 ? 7.085 -7.189 2.730 1.00 93.75 161 GLU A C 1
ATOM 1315 O O . GLU A 1 161 ? 6.430 -8.228 2.662 1.00 93.75 161 GLU A O 1
ATOM 1320 N N . PHE A 1 162 ? 6.721 -6.092 2.057 1.00 93.88 162 PHE A N 1
ATOM 1321 C CA . PHE A 1 162 ? 5.443 -5.979 1.337 1.00 93.88 162 PHE A CA 1
ATOM 1322 C C . PHE A 1 162 ? 5.160 -7.151 0.379 1.00 93.88 162 PHE A C 1
ATOM 1324 O O . PHE A 1 162 ? 4.077 -7.719 0.416 1.00 93.88 162 PHE A O 1
ATOM 1331 N N . HIS A 1 163 ? 6.134 -7.550 -0.444 1.00 90.81 163 HIS A N 1
ATOM 1332 C CA . HIS A 1 163 ? 5.976 -8.651 -1.411 1.00 90.81 163 HIS A CA 1
ATOM 1333 C C . HIS A 1 163 ? 5.825 -10.046 -0.785 1.00 90.81 163 HIS A C 1
ATOM 1335 O O . HIS A 1 163 ? 5.525 -10.999 -1.496 1.00 90.81 163 HIS A O 1
ATOM 1341 N N . THR A 1 164 ? 6.055 -10.181 0.522 1.00 89.62 164 THR A N 1
ATOM 1342 C CA . THR A 1 164 ? 5.864 -11.443 1.252 1.00 89.62 164 THR A CA 1
ATOM 1343 C C . THR A 1 164 ? 4.483 -11.538 1.898 1.00 89.62 164 THR A C 1
ATOM 1345 O O . THR A 1 164 ? 4.110 -12.601 2.393 1.00 89.62 164 THR A O 1
ATOM 1348 N N . LEU A 1 165 ? 3.714 -10.441 1.897 1.00 88.06 165 LEU A N 1
ATOM 1349 C CA . LEU A 1 165 ? 2.372 -10.421 2.461 1.00 88.06 165 LEU A CA 1
ATOM 1350 C C . LEU A 1 165 ? 1.411 -11.229 1.581 1.00 88.06 165 LEU A C 1
ATOM 1352 O O . LEU A 1 165 ? 1.426 -11.081 0.357 1.00 88.06 165 LEU A O 1
ATOM 1356 N N . PRO A 1 166 ? 0.544 -12.057 2.181 1.00 80.25 166 PRO A N 1
ATOM 1357 C CA . PRO A 1 166 ? -0.435 -12.803 1.415 1.00 80.25 166 PRO A CA 1
ATOM 1358 C C . PRO A 1 166 ? -1.541 -11.862 0.915 1.00 80.25 166 PRO A C 1
ATOM 1360 O O . PRO A 1 166 ? -2.014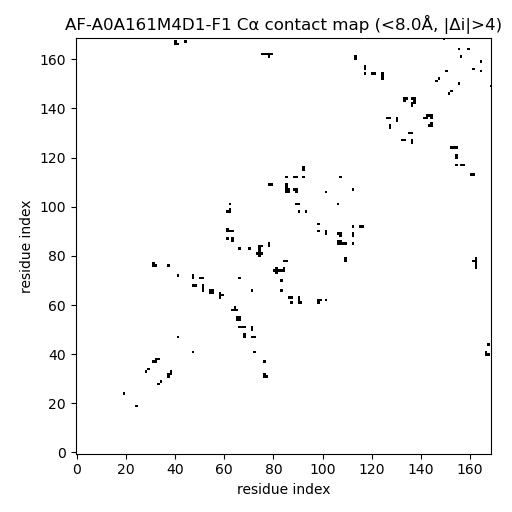 -10.996 1.651 1.00 80.25 166 PRO A O 1
ATOM 1363 N N . LEU A 1 167 ? -1.978 -12.045 -0.335 1.00 74.44 167 LEU A N 1
ATOM 1364 C CA . LEU A 1 167 ? -3.092 -11.271 -0.907 1.00 74.44 167 LEU A CA 1
ATOM 1365 C C . LEU A 1 167 ? -4.466 -11.742 -0.400 1.00 74.44 167 LEU A C 1
ATOM 1367 O O . LEU A 1 167 ? -5.449 -11.018 -0.520 1.00 74.44 167 LEU A O 1
ATOM 1371 N N . VAL A 1 168 ? -4.526 -12.943 0.179 1.00 69.50 168 VAL A N 1
ATOM 1372 C CA . VAL A 1 168 ? -5.710 -13.541 0.809 1.00 69.50 168 VAL A CA 1
ATOM 1373 C C . VAL A 1 168 ? -5.347 -14.021 2.206 1.00 69.50 168 VAL A C 1
ATOM 1375 O O . VAL A 1 168 ? -4.252 -14.544 2.411 1.00 69.50 168 VAL A O 1
ATOM 1378 N N . LYS A 1 169 ? -6.263 -13.841 3.155 1.00 60.66 169 LYS A N 1
ATOM 1379 C CA . LYS A 1 169 ? -6.165 -14.460 4.478 1.00 60.66 169 LYS A CA 1
ATOM 1380 C C . LYS A 1 169 ? -6.565 -15.930 4.435 1.00 60.66 169 LYS A C 1
ATOM 1382 O O . LYS A 1 169 ? -7.501 -16.258 3.673 1.00 60.66 169 LYS A O 1
#